Protein AF-A0A1U6GS56-F1 (afdb_monomer_lite)

pLDDT: mean 89.76, std 10.4, range [34.94, 98.56]

Sequence (123 aa):
MSQRMIRHYEKIGLVPPPLRRDSGYRDYDAQDVHRLHFIANARDLGFSLSEIEALLDLWDNRERASSEVKEMALRHIDELGEKIAALEAMRATLRDLSEQCHGDERPDCPILRGLAGDAGNRD

Foldseek 3Di:
DDPVVLVVCCVVVLAPQADADPVRDGDDDPVRVVSVVLLVVCVVLVDDPVLNSVVVVQVPPPPDDVVVVVVSVVVSVVVVVVVVVVVVVVVVLQVVQVVPAPPDPDPDGSNVCVVVVVPDPPD

Radius of gyration: 23.84 Å; chains: 1; bounding box: 67×23×66 Å

Organism: NCBI:txid428990

Structure (mmCIF, N/CA/C/O backbone):
data_AF-A0A1U6GS56-F1
#
_entry.id   AF-A0A1U6GS56-F1
#
loop_
_atom_site.group_PDB
_atom_site.id
_atom_site.type_symbol
_atom_site.label_atom_id
_atom_site.label_alt_id
_atom_site.label_comp_id
_atom_site.label_asym_id
_atom_site.label_entity_id
_atom_site.label_seq_id
_atom_site.pdbx_PDB_ins_code
_atom_site.Cartn_x
_atom_site.Cartn_y
_atom_site.Cartn_z
_atom_site.occupancy
_atom_site.B_iso_or_equiv
_atom_site.auth_seq_id
_atom_site.auth_comp_id
_atom_site.auth_asym_id
_atom_site.auth_atom_id
_atom_site.pdbx_PDB_model_num
ATOM 1 N N . MET A 1 1 ? 14.767 -0.699 0.538 1.00 80.81 1 MET A N 1
ATOM 2 C CA . MET A 1 1 ? 14.629 -1.893 -0.331 1.00 80.81 1 MET A CA 1
ATOM 3 C C . MET A 1 1 ? 15.820 -2.821 -0.105 1.00 80.81 1 MET A C 1
ATOM 5 O O . MET A 1 1 ? 16.939 -2.328 -0.072 1.00 80.81 1 MET A O 1
ATOM 9 N N . SER A 1 2 ? 15.611 -4.125 0.108 1.00 90.94 2 SER A N 1
ATOM 10 C CA . SER A 1 2 ? 16.704 -5.076 0.398 1.00 90.94 2 SER A CA 1
ATOM 11 C C . SER A 1 2 ? 17.134 -5.874 -0.838 1.00 90.94 2 SER A C 1
ATOM 13 O O . SER A 1 2 ? 16.345 -6.060 -1.762 1.00 90.94 2 SER A O 1
ATOM 15 N N . GLN A 1 3 ? 18.347 -6.444 -0.834 1.00 90.25 3 GLN A N 1
ATOM 16 C CA . GLN A 1 3 ? 18.802 -7.332 -1.918 1.00 90.25 3 GLN A CA 1
ATOM 17 C C . GLN A 1 3 ? 17.868 -8.535 -2.142 1.00 90.25 3 GLN A C 1
ATOM 19 O O . GLN A 1 3 ? 17.715 -8.999 -3.269 1.00 90.25 3 GLN A O 1
ATOM 24 N N . ARG A 1 4 ? 17.235 -9.055 -1.077 1.00 92.25 4 ARG A N 1
ATOM 25 C CA . ARG A 1 4 ? 16.248 -10.141 -1.189 1.00 92.25 4 ARG A CA 1
ATOM 26 C C . ARG A 1 4 ? 15.018 -9.681 -1.974 1.00 92.25 4 ARG A C 1
ATOM 28 O O . ARG A 1 4 ? 14.522 -10.455 -2.782 1.00 92.25 4 ARG A O 1
ATOM 35 N N . MET A 1 5 ? 14.561 -8.447 -1.756 1.00 91.69 5 MET A N 1
ATOM 36 C CA . MET A 1 5 ? 13.423 -7.879 -2.487 1.00 91.69 5 MET A CA 1
ATOM 37 C C . MET A 1 5 ? 13.753 -7.660 -3.959 1.00 91.69 5 MET A C 1
ATOM 39 O O . MET A 1 5 ? 12.951 -8.030 -4.802 1.00 91.69 5 MET A O 1
ATOM 43 N N . ILE A 1 6 ? 14.945 -7.146 -4.274 1.00 91.06 6 ILE A N 1
ATOM 44 C CA . ILE A 1 6 ? 15.353 -6.954 -5.673 1.00 91.06 6 ILE A CA 1
ATOM 45 C C . ILE A 1 6 ? 15.361 -8.302 -6.412 1.00 91.06 6 ILE A C 1
ATOM 47 O O . ILE A 1 6 ? 14.726 -8.440 -7.449 1.00 91.06 6 ILE A O 1
ATOM 51 N N . ARG A 1 7 ? 15.959 -9.346 -5.815 1.00 91.19 7 ARG A N 1
ATOM 52 C CA . ARG A 1 7 ? 15.919 -10.712 -6.375 1.00 91.19 7 ARG A CA 1
ATOM 53 C C . ARG A 1 7 ? 14.507 -11.278 -6.496 1.00 91.19 7 ARG A C 1
ATOM 55 O O . ARG A 1 7 ? 14.245 -12.095 -7.372 1.00 91.19 7 ARG A O 1
ATOM 62 N N . HIS A 1 8 ? 13.617 -10.910 -5.580 1.00 92.12 8 HIS A N 1
ATOM 63 C CA . HIS A 1 8 ? 12.223 -11.312 -5.667 1.00 92.12 8 HIS A CA 1
ATOM 64 C C . HIS A 1 8 ? 11.546 -10.653 -6.872 1.00 92.12 8 HIS A C 1
ATOM 66 O O . HIS A 1 8 ? 10.931 -11.375 -7.645 1.00 92.12 8 HIS A O 1
ATOM 72 N N . TYR A 1 9 ? 11.735 -9.346 -7.077 1.00 93.56 9 TYR A N 1
ATOM 73 C CA . TYR A 1 9 ? 11.205 -8.612 -8.229 1.00 93.56 9 TYR A CA 1
ATOM 74 C C . TYR A 1 9 ? 11.757 -9.112 -9.566 1.00 93.56 9 TYR A C 1
ATOM 76 O O . TYR A 1 9 ? 10.979 -9.267 -10.499 1.00 93.56 9 TYR A O 1
ATOM 84 N N . GLU A 1 10 ? 13.043 -9.475 -9.638 1.00 91.19 10 GLU A N 1
ATOM 85 C CA . GLU A 1 10 ? 13.603 -10.195 -10.796 1.00 91.19 10 GLU A CA 1
ATOM 86 C C . GLU A 1 10 ? 12.859 -11.514 -11.053 1.00 91.19 10 GLU A C 1
ATOM 88 O O . GLU A 1 10 ? 12.476 -11.821 -12.178 1.00 91.19 10 GLU A O 1
ATOM 93 N N . LYS A 1 11 ? 12.643 -12.315 -9.999 1.00 92.12 11 LYS A N 1
ATOM 94 C CA . LYS A 1 11 ? 12.016 -13.641 -10.109 1.00 92.12 11 LYS A CA 1
ATOM 95 C C . LYS A 1 11 ? 10.570 -13.563 -10.603 1.00 92.12 11 LYS A C 1
ATOM 97 O O . LYS A 1 11 ? 10.132 -14.478 -11.291 1.00 92.12 11 LYS A O 1
ATOM 102 N N . ILE A 1 12 ? 9.839 -12.522 -10.211 1.00 91.50 12 ILE A N 1
ATOM 103 C CA . ILE A 1 12 ? 8.443 -12.316 -10.615 1.00 91.50 12 ILE A CA 1
ATOM 104 C C . ILE A 1 12 ? 8.306 -11.421 -11.855 1.00 91.50 12 ILE A C 1
ATOM 106 O O . ILE A 1 12 ? 7.195 -11.041 -12.186 1.00 91.50 12 ILE A O 1
ATOM 110 N N . GLY A 1 13 ? 9.407 -11.068 -12.529 1.00 89.94 13 GLY A N 1
ATOM 111 C CA . GLY A 1 13 ? 9.376 -10.329 -13.796 1.00 89.94 13 GLY A CA 1
ATOM 112 C C . GLY A 1 13 ? 9.168 -8.815 -13.683 1.00 89.94 13 GLY A C 1
ATOM 113 O O . GLY A 1 13 ? 9.237 -8.123 -14.694 1.00 89.94 13 GLY A O 1
ATOM 114 N N . LEU A 1 14 ? 9.003 -8.263 -12.475 1.00 90.81 14 LEU A N 1
ATOM 115 C CA . LEU A 1 14 ? 8.849 -6.815 -12.286 1.00 90.81 14 LEU A CA 1
ATOM 116 C C . LEU A 1 14 ? 10.119 -6.034 -12.616 1.00 90.81 14 LEU A C 1
ATOM 118 O O . LEU A 1 14 ? 10.034 -4.846 -12.902 1.00 90.81 14 LEU A O 1
ATOM 122 N N . VAL A 1 15 ? 11.292 -6.660 -12.555 1.00 90.12 15 VAL A N 1
ATOM 123 C CA . VAL A 1 15 ? 12.570 -6.061 -12.958 1.00 90.12 15 VAL A CA 1
ATOM 124 C C . VAL A 1 15 ? 13.228 -7.011 -13.955 1.00 90.12 15 VAL A C 1
ATOM 126 O O . VAL A 1 15 ? 13.302 -8.207 -13.657 1.00 90.12 15 VAL A O 1
ATOM 129 N N . PRO A 1 16 ? 13.702 -6.525 -15.116 1.00 86.56 16 PRO A N 1
ATOM 130 C CA . PRO A 1 16 ? 14.434 -7.358 -16.058 1.00 86.56 16 PRO A CA 1
ATOM 131 C C . PRO A 1 16 ? 15.637 -8.037 -15.385 1.00 86.56 16 PRO A C 1
ATOM 133 O O . PRO A 1 16 ? 16.238 -7.464 -14.473 1.00 86.56 16 PRO A O 1
ATOM 136 N N . PRO A 1 17 ? 16.027 -9.251 -15.808 1.00 84.62 17 PRO A N 1
ATOM 137 C CA . PRO A 1 17 ? 17.258 -9.857 -15.325 1.00 84.62 17 PRO A CA 1
ATOM 138 C C . PRO A 1 17 ? 18.447 -8.940 -15.654 1.00 84.62 17 PRO A C 1
ATOM 140 O O . PRO A 1 17 ? 18.662 -8.658 -16.836 1.00 84.62 17 PRO A O 1
ATOM 143 N N . PRO A 1 18 ? 19.232 -8.491 -14.659 1.00 84.44 18 PRO A N 1
ATOM 144 C CA . PRO A 1 18 ? 20.351 -7.599 -14.920 1.00 84.44 18 PRO A CA 1
ATOM 145 C C . PRO A 1 18 ? 21.446 -8.336 -15.686 1.00 84.44 18 PRO A C 1
ATOM 147 O O . PRO A 1 18 ? 21.597 -9.566 -15.585 1.00 84.44 18 PRO A O 1
ATOM 150 N N . LEU A 1 19 ? 22.273 -7.568 -16.391 1.00 86.44 19 LEU A N 1
ATOM 151 C CA . LEU A 1 19 ? 23.520 -8.090 -16.931 1.00 86.44 19 LEU A CA 1
ATOM 152 C C . LEU A 1 19 ? 24.389 -8.634 -15.791 1.00 86.44 19 LEU A C 1
ATOM 154 O O . LEU A 1 19 ? 24.243 -8.287 -14.615 1.00 86.44 19 LEU A O 1
ATOM 158 N N . ARG A 1 20 ? 25.305 -9.537 -16.134 1.00 87.06 20 ARG A N 1
ATOM 159 C CA . ARG A 1 20 ? 26.304 -10.033 -15.189 1.00 87.06 20 ARG A CA 1
ATOM 160 C C . ARG A 1 20 ? 27.678 -9.576 -15.630 1.00 87.06 20 ARG A C 1
ATOM 162 O O . ARG A 1 20 ? 28.013 -9.690 -16.804 1.00 87.06 20 ARG A O 1
ATOM 169 N N . ARG A 1 21 ? 28.473 -9.106 -14.671 1.00 86.75 21 ARG A N 1
ATOM 170 C CA . ARG A 1 21 ? 29.907 -8.884 -14.876 1.00 86.75 21 ARG A CA 1
ATOM 171 C C . ARG A 1 21 ? 30.618 -10.227 -15.015 1.00 86.75 21 ARG A C 1
ATOM 173 O O . ARG A 1 21 ? 30.115 -11.241 -14.529 1.00 86.75 21 ARG A O 1
ATOM 180 N N . ASP A 1 22 ? 31.837 -10.208 -15.544 1.00 85.50 22 ASP A N 1
ATOM 181 C CA . ASP A 1 22 ? 32.701 -11.397 -15.648 1.00 85.50 22 ASP A CA 1
ATOM 182 C C . ASP A 1 22 ? 32.927 -12.099 -14.295 1.00 85.50 22 ASP A C 1
ATOM 184 O O . ASP A 1 22 ? 33.135 -13.306 -14.225 1.00 85.50 22 ASP A O 1
ATOM 188 N N . SER A 1 23 ? 32.820 -11.355 -13.190 1.00 85.50 23 SER A N 1
ATOM 189 C CA . SER A 1 23 ? 32.898 -11.862 -1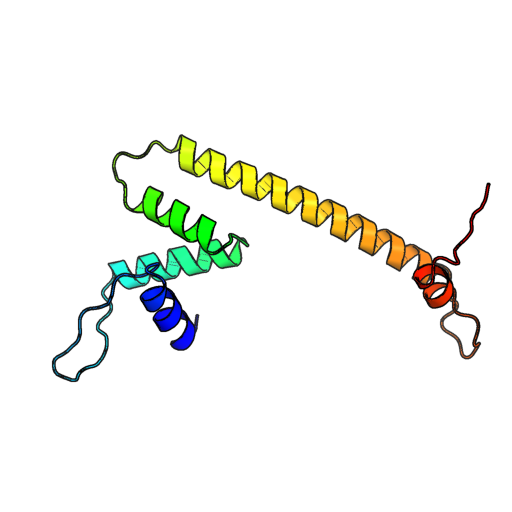1.815 1.00 85.50 23 SER A CA 1
ATOM 190 C C . SER A 1 23 ? 31.621 -12.559 -11.311 1.00 85.50 23 SER A C 1
ATOM 192 O O . SER A 1 23 ? 31.572 -12.986 -10.159 1.00 85.50 23 SER A O 1
ATOM 194 N N . GLY A 1 24 ? 30.568 -12.648 -12.130 1.00 84.25 24 GLY A N 1
ATOM 195 C CA . GLY A 1 24 ? 29.278 -13.266 -11.797 1.00 84.25 24 GLY A CA 1
ATOM 196 C C . GLY A 1 24 ? 28.319 -12.381 -10.989 1.00 84.25 24 GLY A C 1
ATOM 197 O O . GLY A 1 24 ? 27.173 -12.776 -10.748 1.00 84.25 24 GLY A O 1
ATOM 198 N N . TYR A 1 25 ? 28.746 -11.179 -10.589 1.00 86.31 25 TYR A N 1
ATOM 199 C CA . TYR A 1 25 ? 27.897 -10.207 -9.898 1.00 86.31 25 TYR A CA 1
ATOM 200 C C . TYR A 1 25 ? 26.897 -9.550 -10.856 1.00 86.31 25 TYR A C 1
ATOM 202 O O . TYR A 1 25 ? 27.194 -9.337 -12.030 1.00 86.31 25 TYR A O 1
ATOM 210 N N . ARG A 1 26 ? 25.712 -9.217 -10.328 1.00 86.88 26 ARG A N 1
ATOM 211 C CA . ARG A 1 26 ? 24.686 -8.452 -11.048 1.00 86.88 26 ARG A CA 1
ATOM 212 C C . ARG A 1 26 ? 25.183 -7.037 -11.306 1.00 86.88 26 ARG A C 1
ATOM 214 O O . ARG A 1 26 ? 25.684 -6.398 -10.379 1.00 86.88 26 ARG A O 1
ATOM 221 N N . ASP A 1 27 ? 25.005 -6.577 -12.531 1.00 89.12 27 ASP A N 1
ATOM 222 C CA . ASP A 1 27 ? 25.309 -5.226 -12.966 1.00 89.12 27 ASP A CA 1
ATOM 223 C C . ASP A 1 27 ? 23.996 -4.522 -13.292 1.00 89.12 27 ASP A C 1
ATOM 225 O O . ASP A 1 27 ? 23.354 -4.851 -14.286 1.00 89.12 27 ASP A O 1
ATOM 229 N N . TYR A 1 28 ? 23.574 -3.621 -12.405 1.00 88.06 28 TYR A N 1
ATOM 230 C CA . TYR A 1 28 ? 22.389 -2.799 -12.628 1.00 88.06 28 TYR A CA 1
ATOM 231 C C . TYR A 1 28 ? 22.807 -1.487 -13.262 1.00 88.06 28 TYR A C 1
ATOM 233 O O . TYR A 1 28 ? 23.707 -0.810 -12.750 1.00 88.06 28 TYR A O 1
ATOM 241 N N . ASP A 1 29 ? 22.128 -1.113 -14.335 1.00 90.31 29 ASP A N 1
ATOM 242 C CA . ASP A 1 29 ? 22.328 0.184 -14.959 1.00 90.31 29 ASP A CA 1
ATOM 243 C C . ASP A 1 29 ? 21.410 1.264 -14.348 1.00 90.31 29 ASP A C 1
ATOM 245 O O . ASP A 1 29 ? 20.686 1.055 -13.367 1.00 90.31 29 ASP A O 1
ATOM 249 N N . ALA A 1 30 ? 21.463 2.474 -14.904 1.00 90.94 30 ALA A N 1
ATOM 250 C CA . ALA A 1 30 ? 20.635 3.580 -14.432 1.00 90.94 30 ALA A CA 1
ATOM 251 C C . ALA A 1 30 ? 19.128 3.351 -14.669 1.00 90.94 30 ALA A C 1
ATOM 253 O O . ALA A 1 30 ? 18.308 3.858 -13.899 1.00 90.94 30 ALA A O 1
ATOM 254 N N . GLN A 1 31 ? 18.753 2.604 -15.710 1.00 89.75 31 GLN A N 1
ATOM 255 C CA . GLN A 1 31 ? 17.361 2.290 -16.022 1.00 89.75 31 GLN A CA 1
ATOM 256 C C . GLN A 1 31 ? 16.798 1.281 -15.017 1.00 89.75 31 GLN A C 1
ATOM 258 O O . GLN A 1 31 ? 15.690 1.486 -14.515 1.00 89.75 31 GLN A O 1
ATOM 263 N N . ASP A 1 32 ? 17.582 0.268 -14.645 1.00 90.88 32 ASP A N 1
ATOM 264 C CA . ASP A 1 32 ? 17.234 -0.682 -13.587 1.00 90.88 32 ASP A CA 1
ATOM 265 C C . ASP A 1 32 ? 16.990 0.037 -12.257 1.00 90.88 32 ASP A C 1
ATOM 267 O O . ASP A 1 32 ? 15.980 -0.183 -11.584 1.00 90.88 32 ASP A O 1
ATOM 271 N N . VAL A 1 33 ? 17.892 0.953 -11.886 1.00 92.19 33 VAL A N 1
ATOM 272 C CA . VAL A 1 33 ? 17.762 1.750 -10.658 1.00 92.19 33 VAL A CA 1
ATOM 273 C C . VAL A 1 33 ? 16.502 2.615 -10.69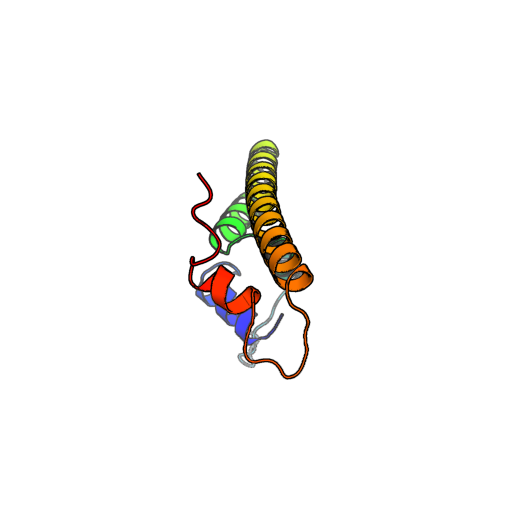7 1.00 92.19 33 VAL A C 1
ATOM 275 O O . VAL A 1 33 ? 15.759 2.664 -9.715 1.00 92.19 33 VAL A O 1
ATOM 278 N N . HIS A 1 34 ? 16.207 3.257 -11.829 1.00 93.06 34 HIS A N 1
ATOM 279 C CA . HIS A 1 34 ? 14.996 4.063 -11.982 1.00 93.06 34 HIS A CA 1
ATOM 280 C C . HIS A 1 34 ? 13.723 3.210 -11.852 1.00 93.06 34 HIS A C 1
ATOM 282 O O . HIS A 1 34 ? 12.803 3.580 -11.120 1.00 93.06 34 HIS A O 1
ATOM 288 N N . ARG A 1 35 ? 13.690 2.026 -12.472 1.00 94.25 35 ARG A N 1
ATOM 289 C CA . ARG A 1 35 ? 12.576 1.078 -12.339 1.00 94.25 35 ARG A CA 1
ATOM 290 C C . ARG A 1 35 ? 12.391 0.608 -10.896 1.00 94.25 35 ARG A C 1
ATOM 292 O O . ARG A 1 35 ? 11.270 0.538 -10.397 1.00 94.25 35 ARG A O 1
ATOM 299 N N . LEU A 1 36 ? 13.482 0.343 -10.182 1.00 94.62 36 LEU A N 1
ATOM 300 C CA . LEU A 1 36 ? 13.433 -0.021 -8.766 1.00 94.62 36 LEU A CA 1
ATOM 301 C C . LEU A 1 36 ? 12.882 1.111 -7.886 1.00 94.62 36 LEU A C 1
ATOM 303 O O . LEU A 1 36 ? 12.128 0.839 -6.949 1.00 94.62 36 LEU A O 1
ATOM 307 N N . HIS A 1 37 ? 13.214 2.370 -8.187 1.00 95.31 37 HIS A N 1
ATOM 308 C CA . HIS A 1 37 ? 12.611 3.527 -7.519 1.00 95.31 37 HIS A CA 1
ATOM 309 C C . HIS A 1 37 ? 11.113 3.638 -7.801 1.00 95.31 37 HIS A C 1
ATOM 311 O O . HIS A 1 37 ? 10.346 3.894 -6.874 1.00 95.31 37 HIS A O 1
ATOM 317 N N . PHE A 1 38 ? 10.688 3.387 -9.041 1.00 95.31 38 PHE A N 1
ATOM 318 C CA . PHE A 1 38 ? 9.273 3.348 -9.402 1.00 95.31 38 PHE A CA 1
ATOM 319 C C . PHE A 1 38 ? 8.507 2.322 -8.555 1.00 95.31 38 PHE A C 1
ATOM 321 O O . PHE A 1 38 ? 7.528 2.667 -7.894 1.00 95.31 38 PHE A O 1
ATOM 328 N N . ILE A 1 39 ? 9.009 1.083 -8.496 1.00 95.94 39 ILE A N 1
ATOM 329 C CA . ILE A 1 39 ? 8.413 -0.000 -7.700 1.00 95.94 39 ILE A CA 1
ATOM 330 C C . ILE A 1 39 ? 8.376 0.364 -6.212 1.00 95.94 39 ILE A C 1
ATOM 332 O O . ILE A 1 39 ? 7.387 0.093 -5.531 1.00 95.94 39 ILE A O 1
ATOM 336 N N . ALA A 1 40 ? 9.448 0.967 -5.688 1.00 95.56 40 ALA A N 1
ATOM 337 C CA . ALA A 1 40 ? 9.498 1.387 -4.292 1.00 95.56 40 ALA A CA 1
ATOM 338 C C . ALA A 1 40 ? 8.419 2.430 -3.977 1.00 95.56 40 ALA A C 1
ATOM 340 O O . ALA A 1 40 ? 7.656 2.221 -3.041 1.00 95.56 40 ALA A O 1
ATOM 341 N N . ASN A 1 41 ? 8.306 3.480 -4.793 1.00 96.38 41 ASN A N 1
ATOM 342 C CA . ASN A 1 41 ? 7.322 4.542 -4.595 1.00 96.38 41 ASN A CA 1
ATOM 343 C C . ASN A 1 41 ? 5.884 4.024 -4.712 1.00 96.38 41 ASN A C 1
ATOM 345 O O . ASN A 1 41 ? 5.041 4.362 -3.888 1.00 96.38 41 ASN A O 1
ATOM 349 N N . ALA A 1 42 ? 5.602 3.177 -5.705 1.00 95.94 42 ALA A N 1
ATOM 350 C CA . ALA A 1 42 ? 4.272 2.603 -5.876 1.00 95.94 42 ALA A CA 1
ATOM 351 C C . ALA A 1 42 ? 3.889 1.703 -4.687 1.00 95.94 42 ALA A C 1
ATOM 353 O O . ALA A 1 42 ? 2.785 1.804 -4.153 1.00 95.94 42 ALA A O 1
ATOM 354 N N . ARG A 1 43 ? 4.823 0.889 -4.181 1.00 95.62 43 ARG A N 1
ATOM 355 C CA . ARG A 1 43 ? 4.582 0.097 -2.967 1.00 95.62 43 ARG A CA 1
ATOM 356 C C . ARG A 1 43 ? 4.346 0.983 -1.742 1.00 95.62 43 ARG A C 1
ATOM 358 O O . ARG A 1 43 ? 3.491 0.663 -0.923 1.00 95.62 43 ARG A O 1
ATOM 365 N N . ASP A 1 44 ? 5.091 2.076 -1.608 1.00 95.56 44 ASP A N 1
ATOM 366 C CA . ASP A 1 44 ? 4.946 2.998 -0.478 1.00 95.56 44 ASP A CA 1
ATOM 367 C C . ASP A 1 44 ? 3.598 3.757 -0.528 1.00 95.56 44 ASP A C 1
ATOM 369 O O . ASP A 1 44 ? 3.062 4.125 0.514 1.00 95.56 44 ASP A O 1
ATOM 373 N N . LEU A 1 45 ? 2.994 3.895 -1.716 1.00 95.88 45 LEU A N 1
ATOM 374 C CA . LEU A 1 45 ? 1.614 4.366 -1.923 1.00 95.88 45 LEU A CA 1
ATOM 375 C C . LEU A 1 45 ? 0.550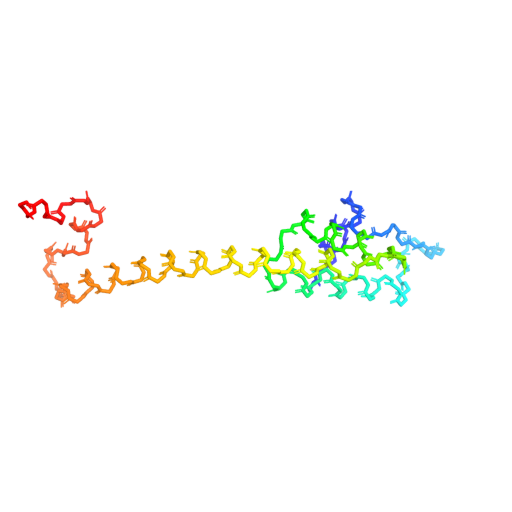 3.264 -1.753 1.00 95.88 45 LEU A C 1
ATOM 377 O O . LEU A 1 45 ? -0.641 3.509 -1.936 1.00 95.88 45 LEU A O 1
ATOM 381 N N . GLY A 1 46 ? 0.957 2.048 -1.394 1.00 95.31 46 GLY A N 1
ATOM 382 C CA . GLY A 1 46 ? 0.050 0.944 -1.099 1.00 95.31 46 GLY A CA 1
ATOM 383 C C . GLY A 1 46 ? -0.490 0.202 -2.320 1.00 95.31 46 GLY A C 1
ATOM 384 O O . GLY A 1 46 ? -1.399 -0.606 -2.142 1.00 95.31 46 GLY A O 1
ATOM 385 N N . PHE A 1 47 ? 0.049 0.433 -3.522 1.00 96.31 47 PHE A N 1
ATOM 386 C CA . PHE A 1 47 ? -0.305 -0.373 -4.692 1.00 96.31 47 PHE A CA 1
ATOM 387 C C . PHE A 1 47 ? 0.114 -1.835 -4.486 1.00 96.31 47 PHE A C 1
ATOM 389 O O . PHE A 1 47 ? 1.202 -2.136 -3.973 1.00 96.31 47 PHE A O 1
ATOM 396 N N . SER A 1 48 ? -0.748 -2.754 -4.908 1.00 94.31 48 SER A N 1
ATOM 397 C CA . SER A 1 48 ? -0.459 -4.186 -4.951 1.00 94.31 48 SER A CA 1
ATOM 398 C C . SER A 1 48 ? 0.598 -4.512 -6.011 1.00 94.31 48 SER A C 1
ATOM 400 O O . SER A 1 48 ? 0.849 -3.737 -6.931 1.00 94.31 48 SER A O 1
ATOM 402 N N . LEU A 1 49 ? 1.220 -5.694 -5.928 1.00 93.44 49 LEU A N 1
ATOM 403 C CA . LEU A 1 49 ? 2.208 -6.110 -6.933 1.00 93.44 49 LEU A CA 1
ATOM 404 C C . LEU A 1 49 ? 1.613 -6.191 -8.348 1.00 93.44 49 LEU A C 1
ATOM 406 O O . LEU A 1 49 ? 2.299 -5.822 -9.293 1.00 93.44 49 LEU A O 1
ATOM 410 N N . SER A 1 50 ? 0.353 -6.613 -8.481 1.00 93.62 50 SER A N 1
ATOM 411 C CA . SER A 1 50 ? -0.358 -6.658 -9.765 1.00 93.62 50 SER A CA 1
ATOM 412 C C . SER A 1 50 ? -0.625 -5.269 -10.343 1.00 93.62 50 SER A C 1
ATOM 414 O O . SER A 1 50 ? -0.526 -5.070 -11.548 1.00 93.62 50 SER A O 1
ATOM 416 N N . GLU A 1 51 ? -0.935 -4.280 -9.502 1.00 94.88 51 GLU A N 1
ATOM 417 C CA . GLU A 1 51 ? -1.095 -2.899 -9.971 1.00 94.88 51 GLU A CA 1
ATOM 418 C C . GLU A 1 51 ? 0.249 -2.279 -10.335 1.00 94.88 51 GLU A C 1
ATOM 420 O O . GLU A 1 51 ? 0.343 -1.560 -11.321 1.00 94.88 51 GLU A O 1
ATOM 425 N N . ILE A 1 52 ? 1.305 -2.590 -9.579 1.00 95.56 52 ILE A N 1
ATOM 426 C CA . ILE A 1 52 ? 2.668 -2.163 -9.907 1.00 95.56 52 ILE A CA 1
ATOM 427 C C . ILE A 1 52 ? 3.096 -2.731 -11.263 1.00 95.56 52 ILE A C 1
ATOM 429 O O . ILE A 1 52 ? 3.702 -2.005 -12.044 1.00 95.56 52 ILE A O 1
ATOM 433 N N . GLU A 1 53 ? 2.774 -3.990 -11.559 1.00 94.44 53 GLU A N 1
ATOM 434 C CA . GLU A 1 53 ? 3.008 -4.599 -12.872 1.00 94.44 53 GLU A CA 1
ATOM 435 C C . GLU A 1 53 ? 2.281 -3.830 -13.981 1.00 94.44 53 GLU A C 1
ATOM 437 O O . GLU A 1 53 ? 2.923 -3.340 -14.905 1.00 94.44 53 GLU A O 1
ATOM 442 N N . ALA A 1 54 ? 0.975 -3.596 -13.830 1.00 93.19 54 ALA A N 1
ATOM 443 C CA . ALA A 1 54 ? 0.192 -2.847 -14.812 1.00 93.19 54 ALA A CA 1
ATOM 444 C C . ALA A 1 54 ? 0.690 -1.397 -14.992 1.00 93.19 54 ALA A C 1
ATOM 446 O O . ALA A 1 54 ? 0.723 -0.864 -16.102 1.00 93.19 54 ALA A O 1
ATOM 447 N N . LEU A 1 55 ? 1.121 -0.748 -13.908 1.00 94.25 55 LEU A N 1
ATOM 448 C CA . LEU A 1 55 ? 1.746 0.572 -13.947 1.00 94.25 55 LEU A CA 1
ATOM 449 C C . LEU A 1 55 ? 3.088 0.560 -14.689 1.00 94.25 55 LEU A C 1
ATOM 451 O O . LEU A 1 55 ? 3.397 1.535 -15.375 1.00 94.25 55 LEU A O 1
ATOM 455 N N . LEU A 1 56 ? 3.881 -0.506 -14.553 1.00 93.12 56 LEU A N 1
ATOM 456 C CA . LEU A 1 56 ? 5.137 -0.681 -15.281 1.00 93.12 56 LEU A CA 1
ATOM 457 C C . LEU A 1 56 ? 4.894 -0.944 -16.769 1.00 93.12 56 LEU A C 1
ATOM 459 O O . LEU A 1 56 ? 5.572 -0.331 -17.588 1.00 93.12 56 LEU A O 1
ATOM 463 N N . ASP A 1 57 ? 3.902 -1.764 -17.119 1.00 91.62 57 ASP A N 1
ATOM 464 C CA . ASP A 1 57 ? 3.511 -2.015 -18.513 1.00 91.62 57 ASP A CA 1
ATOM 465 C C . ASP A 1 57 ? 3.073 -0.724 -19.202 1.00 91.62 57 ASP A C 1
ATOM 467 O O . ASP A 1 57 ? 3.511 -0.401 -20.311 1.00 91.62 57 ASP A O 1
ATOM 471 N N . LEU A 1 58 ? 2.258 0.073 -18.501 1.00 90.69 58 LEU A N 1
ATOM 472 C CA . LEU A 1 58 ? 1.933 1.418 -18.941 1.00 90.69 58 LEU A CA 1
ATOM 473 C C . LEU A 1 58 ? 3.223 2.227 -19.066 1.00 90.69 58 LEU A C 1
ATOM 475 O O . LEU A 1 58 ? 3.479 2.772 -20.133 1.00 90.69 58 LEU A O 1
ATOM 479 N N . TRP A 1 59 ? 4.060 2.289 -18.029 1.00 88.94 59 TRP A N 1
ATOM 480 C CA . TRP A 1 59 ? 5.290 3.083 -18.024 1.00 88.94 59 TRP A CA 1
ATOM 481 C C . TRP A 1 59 ? 6.233 2.792 -19.202 1.00 88.94 59 TRP A C 1
ATOM 483 O O . TRP A 1 59 ? 6.736 3.750 -19.806 1.00 88.94 59 TRP A O 1
ATOM 493 N N . ASP A 1 60 ? 6.393 1.523 -19.571 1.00 87.56 60 ASP A N 1
ATOM 494 C CA . ASP A 1 60 ? 7.223 1.065 -20.687 1.00 87.56 60 ASP A CA 1
ATOM 495 C C . ASP A 1 60 ? 6.594 1.385 -22.057 1.00 87.56 60 ASP A C 1
ATOM 497 O O . ASP A 1 60 ? 7.309 1.672 -23.023 1.00 87.56 60 ASP A O 1
ATOM 501 N N . ASN A 1 61 ? 5.260 1.432 -22.148 1.00 88.56 61 ASN A N 1
ATOM 502 C CA . ASN A 1 61 ? 4.554 1.816 -23.366 1.00 88.56 61 ASN A CA 1
ATOM 503 C C . ASN A 1 61 ? 4.603 3.340 -23.598 1.00 88.56 61 ASN A C 1
ATOM 505 O O . ASN A 1 61 ? 3.857 4.111 -22.992 1.00 88.56 61 ASN A O 1
ATOM 509 N N . ARG A 1 62 ? 5.464 3.787 -24.521 1.00 77.56 62 ARG A N 1
ATOM 510 C CA . ARG A 1 62 ? 5.636 5.205 -24.903 1.00 77.56 62 ARG A CA 1
ATOM 511 C C . ARG A 1 62 ? 4.428 5.814 -25.626 1.00 77.56 62 ARG A C 1
ATOM 513 O O . ARG A 1 62 ? 4.330 7.037 -25.667 1.00 77.56 62 ARG A O 1
ATOM 520 N N . GLU A 1 63 ? 3.537 4.991 -26.172 1.00 82.88 63 GLU A N 1
ATOM 521 C CA . GLU A 1 63 ? 2.340 5.416 -26.912 1.00 82.88 63 GLU A CA 1
ATOM 522 C C . GLU A 1 63 ? 1.071 5.397 -26.047 1.00 82.88 63 GLU A C 1
ATOM 524 O O . GLU A 1 63 ? -0.019 5.690 -26.537 1.00 82.88 63 GLU A O 1
ATOM 529 N N . ARG A 1 64 ? 1.196 5.068 -24.752 1.00 83.00 64 ARG A N 1
ATOM 530 C CA . ARG A 1 64 ? 0.054 4.997 -23.835 1.00 83.00 64 ARG A CA 1
ATOM 531 C C . ARG A 1 64 ? -0.712 6.314 -23.743 1.00 83.00 64 ARG A C 1
ATOM 533 O O . ARG A 1 64 ? -0.126 7.403 -23.759 1.00 83.00 64 ARG A O 1
ATOM 540 N N . ALA A 1 65 ? -2.012 6.214 -23.486 1.00 83.06 65 ALA A N 1
ATOM 541 C CA . ALA A 1 65 ? -2.792 7.365 -23.066 1.00 83.06 65 ALA A CA 1
ATOM 542 C C . ALA A 1 65 ? -2.595 7.605 -21.559 1.00 83.06 65 ALA A C 1
ATOM 544 O O . ALA A 1 65 ? -2.696 6.695 -20.736 1.00 83.06 65 ALA A O 1
ATOM 545 N N . SER A 1 66 ? -2.363 8.857 -21.156 1.00 87.00 66 SER A N 1
ATOM 546 C CA . SER A 1 66 ? -2.265 9.213 -19.730 1.00 87.00 66 SER A CA 1
ATOM 547 C C . SER A 1 66 ? -3.575 8.987 -18.958 1.00 87.00 66 SER A C 1
ATOM 549 O O . SER A 1 66 ? -3.559 8.946 -17.727 1.00 87.00 66 SER A O 1
ATOM 551 N N . SER A 1 67 ? -4.697 8.808 -19.665 1.00 89.81 67 SER A N 1
ATOM 552 C CA . SER A 1 67 ? -6.001 8.476 -19.090 1.00 89.81 67 SER A CA 1
ATOM 553 C C . SER A 1 67 ? -6.004 7.139 -18.355 1.00 89.81 67 SER A C 1
ATOM 555 O O . SER A 1 67 ? -6.584 7.072 -17.279 1.00 89.81 67 SER A O 1
ATOM 557 N N . GLU A 1 68 ? -5.314 6.116 -18.866 1.00 88.12 68 GLU A N 1
ATOM 558 C CA . GLU A 1 68 ? -5.281 4.780 -18.246 1.00 88.12 68 GLU A CA 1
ATOM 559 C C . GLU A 1 68 ? -4.542 4.809 -16.900 1.00 88.12 68 GLU A C 1
ATOM 561 O O . GLU A 1 68 ? -5.008 4.267 -15.898 1.00 88.12 68 GLU A O 1
ATOM 566 N N . VAL A 1 69 ? -3.420 5.536 -16.845 1.00 91.25 69 VAL A N 1
ATOM 567 C CA . VAL A 1 69 ? -2.672 5.763 -15.597 1.00 91.25 69 VAL A CA 1
ATOM 568 C C . VAL A 1 69 ? -3.530 6.537 -14.594 1.00 91.25 69 VAL A C 1
ATOM 570 O O . VAL A 1 69 ? -3.561 6.205 -13.409 1.00 91.25 69 VAL A O 1
ATOM 573 N N . LYS A 1 70 ? -4.244 7.570 -15.063 1.00 93.75 70 LYS A N 1
ATOM 574 C CA . LYS A 1 70 ? -5.122 8.383 -14.214 1.00 93.75 70 LYS A CA 1
ATOM 575 C C . LYS A 1 70 ? -6.277 7.560 -13.645 1.00 93.75 70 LYS A C 1
ATOM 577 O O . LYS A 1 70 ? -6.580 7.704 -12.467 1.00 93.75 70 LYS A O 1
ATOM 582 N N . GLU A 1 71 ? -6.906 6.717 -14.454 1.00 94.19 71 GLU A N 1
ATOM 583 C CA . GLU A 1 71 ? -8.000 5.849 -14.018 1.00 94.19 71 GLU A CA 1
ATOM 584 C C . GLU A 1 71 ? -7.543 4.874 -12.929 1.00 94.19 71 GLU A C 1
ATOM 586 O O . GLU A 1 71 ? -8.205 4.741 -11.902 1.00 94.19 71 GLU A O 1
ATOM 591 N N . MET A 1 72 ? -6.369 4.260 -13.102 1.00 93.81 72 MET A N 1
ATOM 592 C CA . MET A 1 72 ? -5.792 3.374 -12.090 1.00 93.81 72 MET A CA 1
ATOM 593 C C . MET A 1 72 ? -5.502 4.105 -10.776 1.00 93.81 72 MET A C 1
ATOM 595 O O . MET A 1 72 ? -5.822 3.595 -9.705 1.00 93.81 72 MET A O 1
ATOM 599 N N . ALA A 1 73 ? -4.945 5.316 -10.851 1.00 94.06 73 ALA A N 1
ATOM 600 C CA . ALA A 1 73 ? -4.691 6.126 -9.667 1.00 94.06 73 ALA A CA 1
ATOM 601 C C . ALA A 1 73 ? -5.989 6.532 -8.947 1.00 94.06 73 ALA A C 1
ATOM 603 O O . ALA A 1 73 ? -6.037 6.478 -7.723 1.00 94.06 73 ALA A O 1
ATOM 604 N N . LEU A 1 74 ? -7.037 6.916 -9.687 1.00 97.00 74 LEU A N 1
ATOM 605 C CA . LEU A 1 74 ? -8.333 7.281 -9.106 1.00 97.00 74 LEU A CA 1
ATOM 606 C C . LEU A 1 74 ? -9.002 6.093 -8.413 1.00 97.00 74 LEU A C 1
ATOM 608 O O . LEU A 1 74 ? -9.432 6.232 -7.274 1.00 97.00 74 LEU A O 1
ATOM 612 N N . ARG A 1 75 ? -9.000 4.914 -9.042 1.00 96.62 75 ARG A N 1
ATOM 613 C CA . ARG A 1 75 ? -9.521 3.693 -8.415 1.00 96.62 75 ARG A CA 1
ATOM 614 C C . ARG A 1 75 ? -8.790 3.370 -7.110 1.00 96.62 75 ARG A C 1
ATOM 616 O O . ARG A 1 75 ? -9.433 3.089 -6.107 1.00 96.62 75 ARG A O 1
ATOM 623 N N . HIS A 1 76 ? -7.459 3.469 -7.097 1.00 97.25 76 HIS A N 1
ATOM 624 C CA . HIS A 1 76 ? -6.678 3.227 -5.880 1.00 97.25 76 HIS A CA 1
ATOM 625 C C . HIS A 1 76 ? -6.949 4.271 -4.787 1.00 97.25 76 HIS A C 1
ATOM 627 O O . HIS A 1 76 ? -6.980 3.940 -3.604 1.00 97.25 76 HIS A O 1
ATOM 633 N N . ILE A 1 77 ? -7.187 5.533 -5.165 1.00 97.75 77 ILE A N 1
ATOM 634 C CA . ILE A 1 77 ? -7.626 6.580 -4.228 1.00 97.75 77 ILE A CA 1
ATOM 635 C C . ILE A 1 77 ? -8.963 6.200 -3.582 1.00 97.75 77 ILE A C 1
ATOM 637 O O . ILE A 1 77 ? -9.086 6.316 -2.362 1.00 97.75 77 ILE A O 1
ATOM 641 N N . ASP A 1 78 ? -9.928 5.717 -4.364 1.00 98.06 78 ASP A N 1
ATOM 642 C CA . ASP A 1 78 ? -11.236 5.305 -3.849 1.00 98.06 78 ASP A CA 1
ATOM 643 C C . ASP A 1 78 ? -11.104 4.111 -2.886 1.00 98.06 78 ASP A C 1
ATOM 645 O O . ASP A 1 78 ? -11.617 4.158 -1.767 1.00 98.06 78 ASP A O 1
ATOM 649 N N . GLU A 1 79 ? -10.317 3.091 -3.245 1.00 96.88 79 GLU A N 1
ATOM 650 C CA . GLU A 1 79 ? -10.040 1.936 -2.376 1.00 96.88 79 GLU A CA 1
ATOM 651 C C . GLU A 1 79 ? -9.342 2.324 -1.061 1.00 96.88 79 GLU A C 1
ATOM 653 O O . GLU A 1 79 ? -9.614 1.756 0.003 1.00 96.88 79 GLU A O 1
ATOM 658 N N . LEU A 1 80 ? -8.412 3.284 -1.107 1.00 97.19 80 LEU A N 1
ATOM 659 C CA . LEU A 1 80 ? -7.799 3.842 0.099 1.00 97.19 80 LEU A CA 1
ATOM 660 C C . LEU A 1 80 ? -8.833 4.596 0.942 1.00 97.19 80 LEU A C 1
ATOM 662 O O . LEU A 1 80 ? -8.820 4.461 2.166 1.00 97.19 80 LEU A O 1
ATOM 666 N N . GLY A 1 81 ? -9.742 5.338 0.306 1.00 97.94 81 GLY A N 1
ATOM 667 C CA . GLY A 1 81 ? -10.854 6.019 0.967 1.00 97.94 81 GLY A CA 1
ATOM 668 C C . GLY A 1 81 ? -11.760 5.054 1.735 1.00 97.94 81 GLY A C 1
ATOM 669 O O . GLY A 1 81 ? -12.051 5.288 2.909 1.00 97.94 81 GLY A O 1
ATOM 670 N N . GLU A 1 82 ? -12.132 3.926 1.126 1.00 98.00 82 GLU A N 1
ATOM 671 C CA . GLU A 1 82 ? -12.929 2.881 1.784 1.00 98.00 82 GLU A CA 1
ATOM 672 C C . GLU A 1 82 ? -12.207 2.281 3.000 1.00 98.00 82 GLU A C 1
ATOM 674 O O . GLU A 1 82 ? -12.796 2.124 4.075 1.00 98.00 82 GLU A O 1
ATOM 679 N N . LYS A 1 83 ? -10.905 1.995 2.869 1.00 96.56 83 LYS A N 1
ATOM 680 C CA . LYS A 1 83 ? -10.081 1.480 3.977 1.00 96.56 83 LYS A CA 1
ATOM 681 C C . LYS A 1 83 ? -9.972 2.491 5.117 1.00 96.56 83 LYS A C 1
ATOM 683 O O . LYS A 1 83 ? -10.050 2.096 6.280 1.00 96.56 83 LYS A O 1
ATOM 688 N N . ILE A 1 84 ? -9.806 3.777 4.803 1.00 98.25 84 ILE A N 1
ATOM 689 C CA . ILE A 1 84 ? -9.779 4.853 5.801 1.00 98.25 84 ILE A CA 1
ATOM 690 C C . ILE A 1 84 ? -11.107 4.893 6.555 1.00 98.25 84 ILE A C 1
ATOM 692 O O . ILE A 1 84 ? -11.092 4.832 7.781 1.00 98.25 84 ILE A O 1
ATOM 696 N N . ALA A 1 85 ? -12.239 4.903 5.848 1.00 98.38 85 ALA A N 1
ATOM 697 C CA . ALA A 1 85 ? -13.558 4.932 6.476 1.00 98.38 85 ALA A CA 1
ATOM 698 C C . ALA A 1 85 ? -13.779 3.730 7.414 1.00 98.38 85 ALA A C 1
ATOM 700 O O . ALA A 1 85 ? -14.253 3.890 8.542 1.00 98.38 85 ALA A O 1
ATOM 701 N N . ALA A 1 86 ? -13.370 2.529 6.995 1.00 98.00 86 ALA A N 1
ATOM 702 C CA . ALA A 1 86 ? -13.445 1.334 7.833 1.00 98.00 86 ALA A CA 1
ATOM 703 C C . ALA A 1 86 ? -12.560 1.441 9.090 1.00 98.00 86 ALA A C 1
ATOM 705 O O . ALA A 1 86 ? -13.007 1.123 10.194 1.00 98.00 86 ALA A O 1
ATOM 706 N N . LEU A 1 87 ? -11.320 1.922 8.950 1.00 98.31 87 LEU A N 1
ATOM 707 C CA . LEU A 1 87 ? -10.401 2.121 10.076 1.00 98.31 87 LEU A CA 1
ATOM 708 C C . LEU A 1 87 ? -10.896 3.204 11.042 1.00 98.31 87 LEU A C 1
ATOM 710 O O . LEU A 1 87 ? -10.753 3.054 12.257 1.00 98.31 87 LEU A O 1
ATOM 714 N N . GLU A 1 88 ? -11.501 4.275 10.532 1.00 98.56 88 GLU A N 1
ATOM 715 C CA . GLU A 1 88 ? -12.119 5.320 11.347 1.00 98.56 88 GLU A CA 1
ATOM 716 C C . GLU A 1 88 ? -13.310 4.784 12.147 1.00 98.56 88 GLU A C 1
ATOM 718 O O . GLU A 1 88 ? -13.400 5.057 13.345 1.00 98.56 88 GLU A O 1
ATOM 723 N N . ALA A 1 89 ? -14.161 3.950 11.541 1.00 97.44 89 ALA A N 1
ATOM 724 C CA . ALA A 1 89 ? -15.272 3.297 12.235 1.00 97.44 89 ALA A CA 1
ATOM 725 C C . ALA A 1 89 ? -14.791 2.342 13.346 1.00 97.44 89 ALA A C 1
ATOM 727 O O . ALA A 1 89 ? -15.300 2.371 14.472 1.00 97.44 89 ALA A O 1
ATOM 728 N N . MET A 1 90 ? -13.760 1.534 13.070 1.00 96.38 90 MET A N 1
ATOM 729 C CA . MET A 1 90 ? -13.140 0.664 14.079 1.00 96.38 90 MET A CA 1
ATOM 730 C C . MET A 1 90 ? -12.532 1.478 15.226 1.00 96.38 90 MET A C 1
ATOM 732 O O . MET A 1 90 ? -12.712 1.144 16.399 1.00 96.38 90 MET A O 1
ATOM 736 N N . ARG A 1 91 ? -11.837 2.575 14.903 1.00 97.69 91 ARG A N 1
ATOM 737 C CA . ARG A 1 91 ? -11.251 3.488 15.890 1.00 97.69 91 ARG A CA 1
ATOM 738 C C . ARG A 1 91 ? -12.320 4.139 16.765 1.00 97.69 91 ARG A C 1
ATOM 740 O O . ARG A 1 91 ? -12.096 4.250 17.968 1.00 97.69 91 ARG A O 1
ATOM 747 N N . ALA A 1 92 ? -13.435 4.577 16.182 1.00 96.69 92 ALA A N 1
ATOM 748 C CA . ALA A 1 92 ? -14.555 5.149 16.926 1.00 96.69 92 ALA A CA 1
ATOM 749 C C . ALA A 1 92 ? -15.123 4.124 17.918 1.00 96.69 92 ALA A C 1
ATOM 751 O O . ALA A 1 92 ? -15.174 4.393 19.111 1.00 96.69 92 ALA A O 1
ATOM 752 N N . THR A 1 93 ? -15.386 2.900 17.452 1.00 94.31 93 THR A N 1
ATOM 753 C CA . THR A 1 93 ? -15.877 1.803 18.304 1.00 94.31 93 THR A CA 1
ATOM 754 C C . THR A 1 93 ? -14.932 1.524 19.478 1.00 94.31 93 THR A C 1
ATOM 756 O O . THR A 1 93 ? -15.353 1.456 20.630 1.00 94.31 93 THR A O 1
ATOM 759 N N . LEU A 1 94 ? -13.628 1.392 19.210 1.00 94.94 94 LEU A N 1
ATOM 760 C CA . LEU A 1 94 ? -12.631 1.162 20.259 1.00 94.94 94 LEU A CA 1
ATOM 761 C C . LEU A 1 94 ? -12.525 2.330 21.243 1.00 94.94 94 LEU A C 1
ATOM 763 O O . LEU A 1 94 ? -12.295 2.103 22.433 1.00 94.94 94 LEU A O 1
ATOM 767 N N . ARG A 1 95 ? -12.683 3.568 20.765 1.00 96.06 95 ARG A N 1
ATOM 768 C CA . ARG A 1 95 ? -12.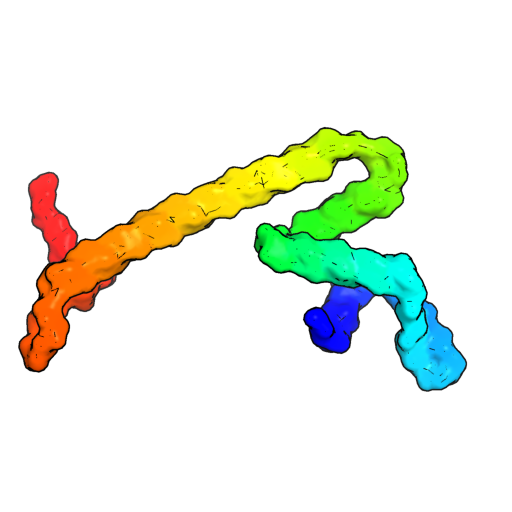702 4.759 21.616 1.00 96.06 95 ARG A CA 1
ATOM 769 C C . ARG A 1 95 ? -13.897 4.725 22.563 1.00 96.06 95 ARG A C 1
ATOM 771 O O . ARG A 1 95 ? -13.677 4.827 23.764 1.00 96.06 95 ARG A O 1
ATOM 778 N N . ASP A 1 96 ? -15.099 4.491 22.049 1.00 94.50 96 ASP A N 1
ATOM 779 C CA . ASP A 1 96 ? -16.326 4.459 22.851 1.00 94.50 96 ASP A CA 1
ATOM 780 C C . ASP A 1 96 ? -16.261 3.380 23.940 1.00 94.50 96 ASP A C 1
ATOM 782 O O . ASP A 1 96 ? -16.637 3.616 25.090 1.00 94.50 96 ASP A O 1
ATOM 786 N N . LEU A 1 97 ? -15.734 2.197 23.607 1.00 93.12 97 LEU A N 1
ATOM 787 C CA . LEU A 1 97 ? -15.520 1.120 24.578 1.00 93.12 97 LEU A CA 1
ATOM 788 C C . LEU A 1 97 ? -14.480 1.491 25.641 1.00 93.12 97 LEU A C 1
ATOM 790 O O . LEU A 1 97 ? -14.629 1.134 26.811 1.00 93.12 97 LEU A O 1
ATOM 794 N N . SER A 1 98 ? -13.425 2.201 25.238 1.00 94.19 98 SER A N 1
ATOM 795 C CA . SER A 1 98 ? -12.368 2.642 26.150 1.00 94.19 98 SER A CA 1
ATOM 796 C C . SER A 1 98 ? -12.855 3.727 27.108 1.00 94.19 98 SER A C 1
ATOM 798 O O . SER A 1 98 ? -12.522 3.671 28.285 1.00 94.19 98 SER A O 1
ATOM 800 N N . GLU A 1 99 ? -13.675 4.671 26.640 1.00 93.69 99 GLU A N 1
ATOM 801 C CA . GLU A 1 99 ? -14.267 5.735 27.467 1.00 93.69 99 GLU A CA 1
ATOM 802 C C . GLU A 1 99 ? -15.233 5.189 28.529 1.00 93.69 99 GLU A C 1
ATOM 804 O O . GLU A 1 99 ? -15.372 5.769 29.605 1.00 93.69 99 GLU A O 1
ATOM 809 N N . GLN A 1 100 ? -15.871 4.049 28.258 1.00 90.88 100 GLN A N 1
ATOM 810 C CA . GLN A 1 100 ? -16.733 3.358 29.220 1.00 90.88 100 GLN A CA 1
ATOM 811 C C . GLN A 1 100 ? -15.943 2.555 30.260 1.00 90.88 100 GLN A C 1
ATOM 813 O O . GLN A 1 100 ? -16.477 2.224 31.317 1.00 90.88 100 GLN A O 1
ATOM 818 N N . CYS A 1 101 ? -14.684 2.219 29.979 1.00 93.25 101 CYS A N 1
ATOM 819 C CA . CYS A 1 101 ? -13.850 1.442 30.881 1.00 93.25 101 CYS A CA 1
ATOM 820 C C . CYS A 1 101 ? -13.231 2.330 31.966 1.00 93.25 101 CYS A C 1
ATOM 822 O O . CYS A 1 101 ? -12.541 3.302 31.670 1.00 93.25 101 CYS A O 1
ATOM 824 N N . HIS A 1 102 ? -13.413 1.957 33.235 1.00 90.81 102 HIS A N 1
ATOM 825 C CA . HIS A 1 102 ? -12.821 2.690 34.359 1.00 90.81 102 HIS A CA 1
ATOM 826 C C . HIS A 1 102 ? -11.293 2.562 34.439 1.00 90.81 102 HIS A C 1
ATOM 828 O O . HIS A 1 102 ? -10.646 3.437 35.009 1.00 90.81 102 HIS A O 1
ATOM 834 N N . GLY A 1 103 ? -10.718 1.495 33.870 1.00 90.81 103 GLY A N 1
ATOM 835 C CA . GLY A 1 103 ? -9.270 1.271 33.871 1.00 90.81 103 GLY A CA 1
ATOM 836 C C . GLY A 1 103 ? -8.672 1.050 35.266 1.00 90.81 103 GLY A C 1
ATOM 837 O O . GLY A 1 103 ? -7.534 1.446 35.503 1.00 90.81 103 GLY A O 1
ATOM 838 N N . ASP A 1 104 ? -9.434 0.459 36.188 1.00 91.12 104 ASP A N 1
ATOM 839 C CA . ASP A 1 104 ? -9.031 0.190 37.571 1.00 91.12 104 ASP A CA 1
ATOM 840 C C . ASP A 1 104 ? -8.854 -1.320 37.844 1.00 91.12 104 ASP A C 1
ATOM 842 O O . ASP A 1 104 ? -8.855 -2.144 36.931 1.00 91.12 104 ASP A O 1
ATOM 846 N N . GLU A 1 105 ? -8.657 -1.704 39.110 1.00 91.00 105 GLU A N 1
ATOM 847 C CA . GLU A 1 105 ? -8.417 -3.099 39.522 1.00 91.00 105 GLU A CA 1
ATOM 848 C C . GLU A 1 105 ? -9.683 -3.984 39.494 1.00 91.00 105 GLU A C 1
ATOM 850 O O . GLU A 1 105 ? -9.653 -5.135 39.938 1.00 91.00 105 GLU A O 1
ATOM 855 N N . ARG A 1 106 ? -10.824 -3.470 39.011 1.00 87.50 106 ARG A N 1
ATOM 856 C CA . ARG A 1 106 ? -12.083 -4.223 38.990 1.00 87.50 106 ARG A CA 1
ATOM 857 C C . ARG A 1 106 ? -12.115 -5.204 37.814 1.00 87.50 106 ARG A C 1
ATOM 859 O O . ARG A 1 106 ? -11.619 -4.903 36.733 1.00 87.50 106 ARG A O 1
ATOM 866 N N . PRO A 1 107 ? -12.774 -6.366 37.977 1.00 88.12 107 PRO A N 1
ATOM 867 C CA . PRO A 1 107 ? -12.906 -7.342 36.897 1.00 88.12 107 PRO A CA 1
ATOM 868 C C . PRO A 1 107 ? -13.915 -6.913 35.821 1.00 88.12 107 PRO A C 1
ATOM 870 O O . PRO A 1 107 ? -13.993 -7.544 34.768 1.00 88.12 107 PRO A O 1
ATOM 873 N N . ASP A 1 108 ? -14.719 -5.878 36.086 1.00 86.88 108 ASP A N 1
ATOM 874 C CA . ASP A 1 108 ? -15.741 -5.423 35.156 1.00 86.88 108 ASP A CA 1
ATOM 875 C C . ASP A 1 108 ? -15.141 -4.544 34.047 1.00 86.88 108 ASP A C 1
ATOM 877 O O . ASP A 1 108 ? -14.770 -3.395 34.278 1.00 86.88 108 ASP A O 1
ATOM 881 N N . CYS A 1 109 ? -15.060 -5.091 32.832 1.00 91.50 109 CYS A N 1
ATOM 882 C CA . CYS A 1 109 ? -14.428 -4.445 31.686 1.00 91.50 109 CYS A CA 1
ATOM 883 C C . CYS A 1 109 ? -15.412 -4.296 30.510 1.00 91.50 109 CYS A C 1
ATOM 885 O O . CYS A 1 109 ? -15.677 -5.266 29.790 1.00 91.50 109 CYS A O 1
ATOM 887 N N . PRO A 1 110 ? -15.939 -3.082 30.270 1.00 89.38 110 PRO A N 1
ATOM 888 C CA . PRO A 1 110 ? -16.812 -2.784 29.132 1.00 89.38 110 PRO A CA 1
ATOM 889 C C . PRO A 1 110 ? -16.184 -3.080 27.767 1.00 89.38 110 PRO A C 1
ATOM 891 O O . PRO A 1 110 ? -16.897 -3.476 26.851 1.00 89.38 110 PRO A O 1
ATOM 894 N N . ILE A 1 111 ? -14.856 -2.980 27.638 1.00 92.69 111 ILE A N 1
ATOM 895 C CA . ILE A 1 111 ? -14.139 -3.334 26.402 1.00 92.69 111 ILE A CA 1
ATOM 896 C C . ILE A 1 111 ? -14.327 -4.819 26.079 1.00 92.69 111 ILE A C 1
ATOM 898 O O . ILE A 1 111 ? -14.726 -5.155 24.968 1.00 92.69 111 ILE A O 1
ATOM 902 N N . LEU A 1 112 ? -14.077 -5.713 27.043 1.00 92.50 112 LEU A N 1
ATOM 903 C CA . LEU A 1 112 ? -14.224 -7.156 26.829 1.00 92.50 112 LEU A CA 1
ATOM 904 C C . LEU A 1 112 ? -15.680 -7.540 26.549 1.00 92.50 112 LEU A C 1
ATOM 906 O O . LEU A 1 112 ? -15.926 -8.338 25.649 1.00 92.50 112 LEU A O 1
ATOM 910 N N . ARG A 1 113 ? -16.640 -6.933 27.260 1.00 88.31 113 ARG A N 1
ATOM 911 C CA . ARG A 1 113 ? -18.074 -7.139 26.992 1.00 88.31 113 ARG A CA 1
ATOM 912 C C . ARG A 1 113 ? -18.472 -6.670 25.590 1.00 88.31 113 ARG A C 1
ATOM 914 O O . ARG A 1 113 ? -19.156 -7.393 24.876 1.00 88.31 113 ARG A O 1
ATOM 921 N N . GLY A 1 114 ? -18.006 -5.497 25.164 1.00 88.31 114 GLY A N 1
ATOM 922 C CA . GLY A 1 114 ? -18.278 -4.979 23.824 1.00 88.31 114 GLY A CA 1
ATOM 923 C C . GLY A 1 114 ? -17.686 -5.836 22.711 1.00 88.31 114 GLY A C 1
ATOM 924 O O . GLY A 1 114 ? -18.374 -6.129 21.738 1.00 88.31 114 GLY A O 1
ATOM 925 N N . LEU A 1 115 ? -16.450 -6.312 22.879 1.00 89.94 115 LEU A N 1
ATOM 926 C CA . LEU A 1 115 ? -15.805 -7.212 21.917 1.00 89.94 115 LEU A CA 1
ATOM 927 C C . LEU A 1 115 ? -16.455 -8.601 21.859 1.00 89.94 115 LEU A C 1
ATOM 929 O O . LEU A 1 115 ? -16.440 -9.227 20.803 1.00 89.94 115 LEU A O 1
ATOM 933 N N . ALA A 1 116 ? -17.038 -9.076 22.963 1.00 89.31 116 ALA A N 1
ATOM 934 C CA . ALA A 1 116 ? -17.808 -10.318 22.991 1.00 89.31 116 ALA A CA 1
ATOM 935 C C . ALA A 1 116 ? -19.155 -10.214 22.246 1.00 89.31 116 ALA A C 1
ATOM 937 O O . ALA A 1 116 ? -19.814 -11.230 22.043 1.00 89.31 116 ALA A O 1
ATOM 938 N N . GLY A 1 117 ? -19.558 -9.009 21.818 1.00 78.88 117 GLY A N 1
ATOM 939 C CA . GLY A 1 117 ? -20.874 -8.757 21.226 1.00 78.88 117 GLY A CA 1
ATOM 940 C C . GLY A 1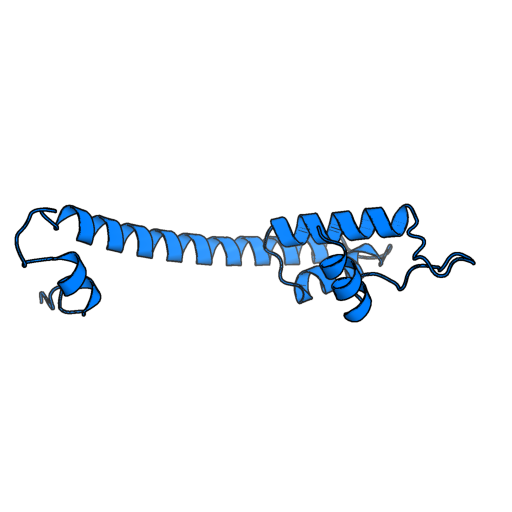 117 ? -21.986 -8.583 22.264 1.00 78.88 117 GLY A C 1
ATOM 941 O O . GLY A 1 117 ? -23.148 -8.451 21.893 1.00 78.88 117 GLY A O 1
ATOM 942 N N . ASP A 1 118 ? -21.637 -8.519 23.552 1.00 62.81 118 ASP A N 1
ATOM 943 C CA . ASP A 1 118 ? -22.586 -8.356 24.660 1.00 62.81 118 ASP A CA 1
ATOM 944 C C . ASP A 1 118 ? -22.938 -6.882 24.927 1.00 62.81 118 ASP A C 1
ATOM 946 O O . ASP A 1 118 ? -23.714 -6.568 25.836 1.00 62.81 118 ASP A O 1
ATOM 950 N N . ALA A 1 119 ? -22.388 -5.949 24.139 1.00 54.09 119 ALA A N 1
ATOM 951 C CA . ALA A 1 119 ? -22.780 -4.543 24.158 1.00 54.09 119 ALA A CA 1
ATOM 952 C C . ALA A 1 119 ? -24.170 -4.356 23.532 1.00 54.09 119 ALA A C 1
ATOM 954 O O . ALA A 1 119 ? -24.310 -3.866 22.420 1.00 54.09 119 ALA A O 1
ATOM 955 N N .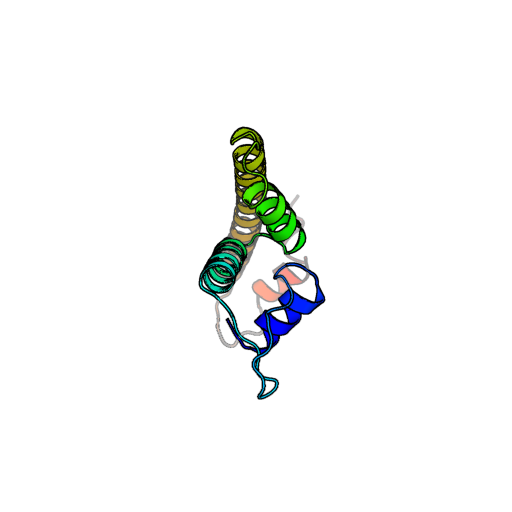 GLY A 1 120 ? -25.199 -4.732 24.290 1.00 49.78 120 GLY A N 1
ATOM 956 C CA . GLY A 1 120 ? -26.535 -4.158 24.205 1.00 49.78 120 GLY A CA 1
ATOM 957 C C . GLY A 1 120 ? -27.209 -4.259 22.841 1.00 49.78 120 GLY A C 1
ATOM 958 O O . GLY A 1 120 ? -27.288 -3.278 22.110 1.00 49.78 120 GLY A O 1
ATOM 959 N N . ASN A 1 121 ? -27.887 -5.385 22.621 1.00 43.25 121 ASN A N 1
ATOM 960 C CA . ASN A 1 121 ? -29.271 -5.321 22.161 1.00 43.25 121 ASN A CA 1
ATOM 961 C C . ASN A 1 121 ? -30.028 -4.322 23.066 1.00 43.25 121 ASN A C 1
ATOM 963 O O . ASN A 1 121 ? -30.458 -4.675 24.165 1.00 43.25 121 ASN A O 1
ATOM 967 N N . ARG A 1 122 ? -30.066 -3.050 22.670 1.00 48.19 122 ARG A N 1
ATOM 968 C CA . ARG A 1 122 ? -30.964 -2.031 23.209 1.00 48.19 122 ARG A CA 1
ATOM 969 C C . ARG A 1 122 ? -31.908 -1.666 22.071 1.00 48.19 122 ARG A C 1
ATOM 971 O O . ARG A 1 122 ? -31.540 -0.847 21.239 1.00 48.19 122 ARG A O 1
ATOM 978 N N . ASP A 1 123 ? -33.057 -2.338 22.122 1.00 34.94 123 ASP A N 1
ATOM 979 C CA . ASP A 1 123 ? -34.340 -2.087 21.448 1.00 34.94 123 ASP A CA 1
ATOM 980 C C . ASP A 1 123 ? -34.384 -2.082 19.909 1.00 34.94 123 ASP A C 1
ATOM 982 O O . ASP A 1 123 ? -33.807 -1.183 19.259 1.00 34.94 123 ASP A O 1
#

InterPro domains:
  IPR000551 MerR-type HTH domain [PF00376] (2-28)
  IPR000551 MerR-type HTH domain [PR00040] (2-15)
  IPR000551 MerR-type HTH domain [PR00040] (26-46)
  IPR000551 MerR-type HTH domain [PS50937] (1-58)
  IPR000551 MerR-type HTH domain [SM00422] (1-59)
  IPR009061 Putative DNA-binding domain superfamily [SSF46955] (2-115)
  IPR011789 Cu(I)-responsive transcriptional regulator [TIGR02044] (1-115)
  IPR011789 Cu(I)-responsive transcriptional regulator [cd01108] (2-116)
  IPR015358 Transcription regulator MerR, DNA binding [PF09278] (33-97)
  IPR047057 MerR transcriptional regulator [PTHR30204] (2-96)

Secondary structure (DSSP, 8-state):
--HHHHHHHHHTTSSPPPEE-TTS-EE--HHHHHHHHHHHHHHHTT--HHHHHHHHHHHH-TT--HHHHHHHHHHHHHHHHHHHHHHHHHHHHHHHHHHH---SS-S--HHHHHHTT-S----